Protein AF-A0A317IL65-F1 (afdb_monomer_lite)

Sequence (86 aa):
MTLRIDLPEEKTAALAAKARQRGLSAEQYARQVLEHDLESGAGAQPIWEVLVNNMKQVPVEDLAFVPKDAATQVDHYVYGAPKREP

Foldseek 3Di:
DDDDDDDDPVVQVVLQVVQVVVVHGSVVSVVVVVVCCVVVVPCPDPVVVVVVVVVVPDDVVNVVPQDPCCVVQVCCVPPVDPGPPD

Structure (mmCIF, N/CA/C/O backbone):
data_AF-A0A317IL65-F1
#
_entry.id   AF-A0A317IL65-F1
#
loop_
_atom_site.group_PDB
_atom_site.id
_atom_site.type_symbol
_atom_site.label_atom_id
_atom_site.label_alt_id
_atom_site.label_comp_id
_atom_site.label_asym_id
_atom_site.label_entity_id
_atom_site.label_seq_id
_atom_site.pdbx_PDB_ins_code
_atom_site.Cartn_x
_atom_site.Cartn_y
_atom_site.Cartn_z
_atom_site.occupancy
_atom_site.B_iso_or_equiv
_atom_site.auth_seq_id
_atom_site.auth_comp_id
_atom_site.auth_asym_id
_atom_site.auth_atom_id
_atom_site.pdbx_PDB_model_num
ATOM 1 N N . MET A 1 1 ? 2.217 -8.584 24.998 1.00 78.38 1 MET A N 1
ATOM 2 C CA . MET A 1 1 ? 1.669 -7.474 25.811 1.00 78.38 1 MET A CA 1
ATOM 3 C C . MET A 1 1 ? 0.154 -7.516 25.702 1.00 78.38 1 MET A C 1
ATOM 5 O O . MET A 1 1 ? -0.332 -7.778 24.610 1.00 78.38 1 MET A O 1
ATOM 9 N N . THR A 1 2 ? -0.576 -7.293 26.795 1.00 83.06 2 THR A N 1
ATOM 10 C CA . THR A 1 2 ? -2.050 -7.284 26.796 1.00 83.06 2 THR A CA 1
ATOM 11 C C . THR A 1 2 ? -2.538 -5.850 26.978 1.00 83.06 2 THR A C 1
ATOM 13 O O . THR A 1 2 ? -2.150 -5.200 27.945 1.00 83.06 2 THR A O 1
ATOM 16 N N . LEU A 1 3 ? -3.360 -5.358 26.048 1.00 85.25 3 LEU A N 1
ATOM 17 C CA . LEU A 1 3 ? -3.960 -4.021 26.072 1.00 85.25 3 LEU A CA 1
ATOM 18 C C . LEU A 1 3 ? -5.464 -4.155 26.337 1.00 85.25 3 LEU A C 1
ATOM 20 O O . LEU A 1 3 ? -6.127 -4.969 25.696 1.00 85.25 3 LEU A O 1
ATOM 24 N N . ARG A 1 4 ? -6.005 -3.362 27.266 1.00 91.31 4 ARG A N 1
ATOM 25 C CA . ARG A 1 4 ? -7.444 -3.301 27.556 1.00 91.31 4 ARG A CA 1
ATOM 26 C C . ARG A 1 4 ? -7.952 -1.906 27.208 1.00 91.31 4 ARG A C 1
ATOM 28 O O . ARG A 1 4 ? -7.394 -0.926 27.689 1.00 91.31 4 ARG A O 1
ATOM 35 N N . ILE A 1 5 ? -8.967 -1.833 26.350 1.00 88.06 5 ILE A N 1
ATOM 36 C CA . ILE A 1 5 ? -9.579 -0.581 25.894 1.00 88.06 5 ILE A CA 1
ATOM 37 C C . ILE A 1 5 ? -11.069 -0.663 26.206 1.00 88.06 5 ILE A C 1
ATOM 39 O O . ILE A 1 5 ? -11.759 -1.536 25.678 1.00 88.06 5 ILE A O 1
ATOM 43 N N . ASP A 1 6 ? -11.560 0.246 27.040 1.00 92.81 6 ASP A N 1
ATOM 44 C CA . ASP A 1 6 ? -12.989 0.379 27.298 1.00 92.81 6 ASP A CA 1
ATOM 45 C C . ASP A 1 6 ? -13.623 1.235 26.195 1.00 92.81 6 ASP A C 1
ATOM 47 O O . ASP A 1 6 ? -13.263 2.396 25.986 1.00 92.81 6 ASP A O 1
ATOM 51 N N . LEU A 1 7 ? -14.547 0.636 25.444 1.00 90.06 7 LEU A N 1
ATOM 52 C CA . LEU A 1 7 ? -15.246 1.281 24.336 1.00 90.06 7 LEU A CA 1
ATOM 53 C C . LEU A 1 7 ? -16.712 1.535 24.714 1.00 90.06 7 LEU A C 1
ATOM 55 O O . LEU A 1 7 ? -17.354 0.643 25.274 1.00 90.06 7 LEU A O 1
ATOM 59 N N . PRO A 1 8 ? -17.279 2.706 24.365 1.00 95.75 8 PRO A N 1
ATOM 60 C CA . PRO A 1 8 ? -18.718 2.929 24.440 1.00 95.75 8 PRO A CA 1
ATOM 61 C C . PRO A 1 8 ? -19.479 1.867 23.641 1.00 95.75 8 PRO A C 1
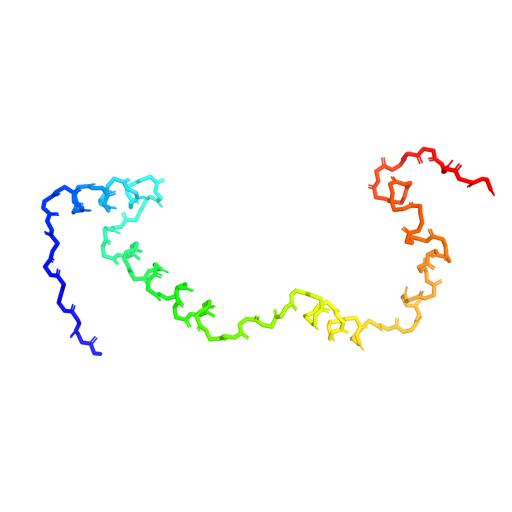ATOM 63 O O . PRO A 1 8 ? -19.012 1.434 22.585 1.00 95.75 8 PRO A O 1
ATOM 66 N N . GLU A 1 9 ? -20.673 1.496 24.103 1.00 91.81 9 GLU A N 1
ATOM 67 C CA . GLU A 1 9 ? -21.493 0.436 23.499 1.00 91.81 9 GLU A CA 1
ATOM 68 C C . GLU A 1 9 ? -21.725 0.646 21.993 1.00 91.81 9 GLU A C 1
ATOM 70 O O . GLU A 1 9 ? -21.581 -0.288 21.203 1.00 91.81 9 GLU A O 1
ATOM 75 N N . GLU A 1 10 ? -21.955 1.894 21.578 1.00 93.38 10 GLU A N 1
ATOM 76 C CA . GLU A 1 10 ? -22.098 2.284 20.172 1.00 93.38 10 GLU A CA 1
ATOM 77 C C . GLU A 1 10 ? -20.869 1.896 19.326 1.00 93.38 10 GLU A C 1
ATOM 79 O O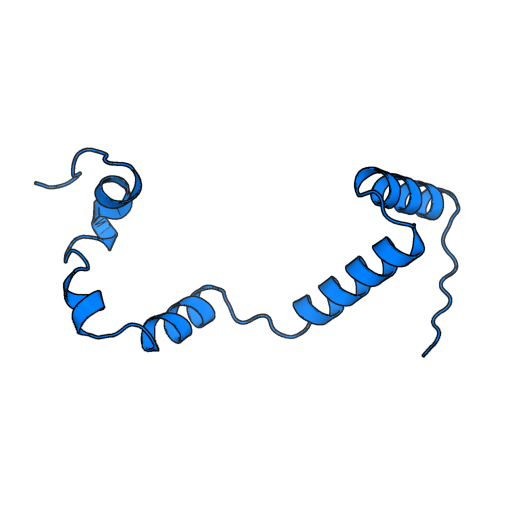 . GLU A 1 10 ? -20.994 1.311 18.246 1.00 93.38 10 GLU A O 1
ATOM 84 N N . LYS A 1 11 ? -19.657 2.159 19.832 1.00 92.44 11 LYS A N 1
ATOM 85 C CA . LYS A 1 11 ? -18.407 1.833 19.130 1.00 92.44 11 LYS A CA 1
ATOM 86 C C . LYS A 1 11 ? -18.148 0.329 19.114 1.00 92.44 11 LYS A C 1
ATOM 88 O O . LYS A 1 11 ? -17.648 -0.186 18.114 1.00 92.44 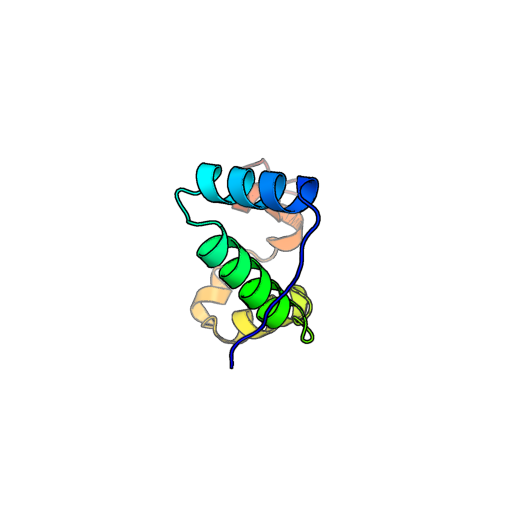11 LYS A O 1
ATOM 93 N N . THR A 1 12 ? -18.527 -0.379 20.175 1.00 92.00 12 THR A N 1
ATOM 94 C CA . THR A 1 12 ? -18.438 -1.844 20.256 1.00 92.00 12 THR A CA 1
ATOM 95 C C . THR A 1 12 ? -19.355 -2.511 19.228 1.00 92.00 12 THR A C 1
ATOM 97 O O . THR A 1 12 ? -18.925 -3.419 18.511 1.00 92.00 12 THR A O 1
ATOM 100 N N . ALA A 1 13 ? -20.588 -2.015 19.080 1.00 92.94 13 ALA A N 1
ATOM 101 C CA . ALA A 1 13 ? -21.530 -2.487 18.068 1.00 92.94 13 ALA A CA 1
ATOM 102 C C . ALA A 1 13 ? -21.018 -2.220 16.642 1.00 92.94 13 ALA A C 1
ATOM 104 O O . ALA A 1 13 ? -21.039 -3.119 15.796 1.00 92.94 13 ALA A O 1
ATOM 105 N N . ALA A 1 14 ? -20.490 -1.019 16.386 1.00 93.62 14 ALA A N 1
ATOM 106 C CA . ALA A 1 14 ? -19.913 -0.663 15.091 1.00 93.62 14 ALA A CA 1
ATOM 107 C C . ALA A 1 14 ? -18.696 -1.537 14.729 1.00 93.62 14 ALA A C 1
ATOM 109 O O . ALA A 1 14 ? -18.584 -2.006 13.594 1.00 93.62 14 ALA A O 1
ATOM 110 N N . LEU A 1 15 ? -17.801 -1.796 15.688 1.00 92.69 15 LEU A N 1
ATOM 111 C CA . LEU A 1 15 ? -16.647 -2.680 15.506 1.00 92.69 15 LEU A CA 1
ATOM 112 C C . LEU A 1 15 ? -17.093 -4.108 15.166 1.00 92.69 15 LEU A C 1
ATOM 114 O O . LEU A 1 15 ? -16.607 -4.689 14.197 1.00 92.69 15 LEU A O 1
ATOM 118 N N . ALA A 1 16 ? -18.054 -4.653 15.920 1.00 92.88 16 ALA A N 1
ATOM 119 C CA . ALA A 1 16 ? -18.590 -5.990 15.688 1.00 92.88 16 ALA A CA 1
ATOM 120 C C . ALA A 1 16 ? -19.275 -6.115 14.317 1.00 92.88 16 ALA A C 1
ATOM 122 O O . ALA A 1 16 ? -19.106 -7.127 13.637 1.00 92.88 16 ALA A O 1
ATOM 123 N N . ALA A 1 17 ? -20.009 -5.089 13.879 1.00 94.75 17 ALA A N 1
ATOM 124 C CA . ALA A 1 17 ? -20.623 -5.060 12.554 1.00 94.75 17 ALA A CA 1
ATOM 125 C C . ALA A 1 17 ? -19.569 -5.108 11.433 1.00 94.75 17 ALA A C 1
ATOM 127 O O . ALA A 1 17 ? -19.687 -5.921 10.515 1.00 94.75 17 ALA A O 1
ATOM 128 N N . LYS A 1 18 ? -18.504 -4.301 11.540 1.00 94.38 18 LYS A N 1
ATOM 129 C CA . LYS A 1 18 ? -17.390 -4.298 10.574 1.00 94.38 18 LYS A CA 1
ATOM 130 C C . LYS A 1 18 ? -16.640 -5.632 10.542 1.00 94.38 18 LYS A C 1
ATOM 132 O O . LYS A 1 18 ? -16.307 -6.118 9.464 1.00 94.38 18 LYS A O 1
ATOM 137 N N . ALA A 1 19 ? -16.423 -6.245 11.704 1.00 94.81 19 ALA A N 1
ATOM 138 C CA . ALA A 1 19 ? -15.821 -7.572 11.817 1.00 94.81 19 ALA A CA 1
ATOM 139 C C . ALA A 1 19 ? -16.660 -8.639 11.093 1.00 94.81 19 ALA A C 1
ATOM 141 O O . ALA A 1 19 ? -16.138 -9.381 10.261 1.00 94.81 19 ALA A O 1
ATOM 142 N N . ARG A 1 20 ? -17.979 -8.653 11.332 1.00 93.12 20 ARG A N 1
ATOM 143 C CA . ARG A 1 20 ? -18.911 -9.608 10.709 1.00 93.12 20 ARG A CA 1
ATOM 144 C C . ARG A 1 20 ? -18.940 -9.504 9.187 1.00 93.12 20 ARG A C 1
ATOM 146 O O . ARG A 1 20 ? -18.946 -10.535 8.526 1.00 93.12 20 ARG A O 1
ATOM 153 N N . GLN A 1 21 ? -18.898 -8.292 8.630 1.00 94.31 21 GLN A N 1
ATOM 154 C CA . GLN A 1 21 ? -18.827 -8.086 7.173 1.00 94.31 21 GLN A CA 1
ATOM 155 C C . GLN A 1 21 ? -17.587 -8.731 6.537 1.00 94.31 21 GLN A C 1
ATOM 157 O O . GLN A 1 21 ? -17.605 -9.063 5.357 1.00 94.31 21 GLN A O 1
ATOM 162 N N . ARG A 1 22 ? -16.517 -8.912 7.318 1.00 91.38 22 ARG A N 1
ATOM 163 C CA . ARG A 1 22 ? -15.254 -9.521 6.885 1.00 91.38 22 ARG A CA 1
ATOM 164 C C . ARG A 1 22 ? -15.107 -10.980 7.328 1.00 91.38 22 ARG A C 1
ATOM 166 O O . ARG A 1 22 ? -14.057 -11.567 7.101 1.00 91.38 22 ARG A O 1
ATOM 173 N N . GLY A 1 23 ? -16.127 -11.558 7.972 1.00 93.81 23 GLY A N 1
ATOM 174 C CA . GLY A 1 23 ? -16.071 -12.914 8.528 1.00 93.81 23 GLY A CA 1
ATOM 175 C C . GLY A 1 23 ? -15.095 -13.071 9.701 1.00 93.81 23 GLY A C 1
ATOM 176 O O . GLY A 1 23 ? -14.660 -14.183 9.985 1.00 93.81 23 GLY A O 1
ATOM 177 N N . LEU A 1 24 ? -14.733 -11.972 10.369 1.00 94.44 24 LEU A N 1
ATOM 178 C CA . LEU A 1 24 ? -13.766 -11.940 11.468 1.00 94.44 24 LEU A CA 1
ATOM 179 C C . LEU A 1 24 ? -14.464 -11.742 12.816 1.00 94.44 24 LEU A C 1
ATOM 181 O O . LEU A 1 24 ? -15.582 -11.224 12.893 1.00 94.44 24 LEU A O 1
ATOM 185 N N . SER A 1 25 ? -13.779 -12.098 13.903 1.00 94.50 25 SER A N 1
ATOM 186 C CA . SER A 1 25 ? -14.174 -11.661 15.243 1.00 94.50 25 SER A CA 1
ATOM 187 C C . SER A 1 25 ? -13.859 -10.173 15.452 1.00 94.50 25 SER A C 1
ATOM 189 O O . SER A 1 25 ? -12.985 -9.602 14.794 1.00 94.50 25 SER A O 1
ATOM 191 N N . ALA A 1 26 ? -14.553 -9.530 16.397 1.00 91.19 26 ALA A N 1
ATOM 192 C CA . ALA A 1 26 ? -14.297 -8.128 16.741 1.00 91.19 26 ALA A CA 1
ATOM 193 C C . ALA A 1 26 ? -12.849 -7.901 17.219 1.00 91.19 26 ALA A C 1
ATOM 195 O O . ALA A 1 26 ? -12.246 -6.886 16.879 1.00 91.19 26 ALA A O 1
ATOM 196 N N . GLU A 1 27 ? -12.272 -8.865 17.944 1.00 91.12 27 GLU A N 1
ATOM 197 C CA . GLU A 1 27 ? -10.878 -8.820 18.398 1.00 91.12 27 GLU A CA 1
ATOM 198 C C . GLU A 1 27 ? -9.891 -8.948 17.231 1.00 91.12 27 GLU A C 1
ATOM 200 O O . GLU A 1 27 ? -8.941 -8.175 17.144 1.00 91.12 27 GLU A O 1
ATOM 205 N N . GLN A 1 28 ? -10.122 -9.889 16.309 1.00 92.69 28 GLN A N 1
ATOM 206 C CA . GLN A 1 28 ? -9.272 -10.065 15.127 1.00 92.69 28 GLN A CA 1
ATOM 207 C C . GLN A 1 28 ? -9.281 -8.814 14.252 1.00 92.69 28 GLN A C 1
ATOM 209 O O . GLN A 1 28 ? -8.232 -8.368 13.796 1.00 92.69 28 GLN A O 1
ATOM 214 N N . TYR A 1 29 ? -10.459 -8.221 14.058 1.00 93.62 29 TYR A N 1
ATOM 215 C CA . TYR A 1 29 ? -10.582 -6.976 13.315 1.00 93.62 29 TYR A CA 1
ATOM 216 C C . TYR A 1 29 ? -9.879 -5.814 14.032 1.00 93.62 29 TYR A C 1
ATOM 218 O O . TYR A 1 29 ? -9.155 -5.059 13.390 1.00 93.62 29 TYR A O 1
ATOM 226 N N . ALA A 1 30 ? -10.015 -5.697 15.358 1.00 92.25 30 ALA A N 1
ATOM 227 C CA . ALA A 1 30 ? -9.292 -4.688 16.134 1.00 92.25 30 ALA A CA 1
ATOM 228 C C . ALA A 1 30 ? -7.768 -4.857 16.035 1.00 92.25 30 ALA A C 1
ATOM 230 O O . ALA A 1 30 ? -7.055 -3.867 15.885 1.00 92.25 30 ALA A O 1
ATOM 231 N N . ARG A 1 31 ? -7.273 -6.101 16.065 1.00 91.56 31 ARG A N 1
ATOM 232 C CA . ARG A 1 31 ? -5.851 -6.411 15.884 1.00 91.56 31 ARG A CA 1
ATOM 233 C C . ARG A 1 31 ? -5.354 -5.993 14.502 1.00 91.56 31 ARG A C 1
ATOM 235 O O . ARG A 1 31 ? -4.358 -5.291 14.438 1.00 91.56 31 ARG A O 1
ATOM 242 N N . GLN A 1 32 ? -6.080 -6.326 13.435 1.00 91.50 32 GLN A N 1
ATOM 243 C CA . GLN A 1 32 ? -5.717 -5.908 12.074 1.00 91.50 32 GLN A CA 1
ATOM 244 C C . GLN A 1 32 ? -5.683 -4.388 11.913 1.00 91.50 32 GLN A C 1
ATOM 246 O O . GLN A 1 32 ? -4.820 -3.862 11.222 1.00 91.50 32 GLN A O 1
ATOM 251 N N . VAL A 1 33 ? -6.627 -3.675 12.533 1.00 90.88 33 VAL A N 1
ATOM 252 C CA . VAL A 1 33 ? -6.641 -2.207 12.499 1.00 90.88 33 VAL A CA 1
ATOM 253 C C . VAL A 1 33 ? -5.413 -1.639 13.212 1.00 90.88 33 VAL A C 1
ATOM 255 O O . VAL A 1 33 ? -4.783 -0.733 12.679 1.00 90.88 33 VAL A O 1
ATOM 258 N N . LEU A 1 34 ? -5.058 -2.182 14.380 1.00 90.06 34 LEU A N 1
ATOM 259 C CA . LEU A 1 34 ? -3.856 -1.783 15.116 1.00 90.06 34 LEU A CA 1
ATOM 260 C C . LEU A 1 34 ? -2.572 -2.109 14.344 1.00 90.06 34 LEU A C 1
ATOM 262 O O . LEU A 1 34 ? -1.696 -1.260 14.261 1.00 90.06 34 LEU A O 1
ATOM 266 N N . GLU A 1 35 ? -2.462 -3.308 13.769 1.00 88.12 35 GLU A N 1
ATOM 267 C CA . GLU A 1 35 ? -1.318 -3.717 12.943 1.00 88.12 35 GLU A CA 1
ATOM 268 C C . GLU A 1 35 ? -1.165 -2.796 11.734 1.00 88.12 35 GLU A C 1
ATOM 270 O O . GLU A 1 35 ? -0.102 -2.218 11.545 1.00 88.12 35 GLU A O 1
ATOM 275 N N . HIS A 1 36 ? -2.247 -2.561 10.989 1.00 84.50 36 HIS A N 1
ATOM 276 C CA . HIS A 1 36 ? -2.227 -1.656 9.846 1.00 84.50 36 HIS A CA 1
ATOM 277 C C . HIS A 1 36 ? -1.808 -0.240 10.247 1.00 84.50 36 HIS A C 1
ATOM 279 O O . HIS A 1 36 ? -1.028 0.381 9.536 1.00 84.50 36 HIS A O 1
ATOM 285 N N . ASP A 1 37 ? -2.323 0.302 11.352 1.00 84.62 37 ASP A N 1
ATOM 286 C CA . ASP A 1 37 ? -1.965 1.649 11.809 1.00 84.62 37 ASP A CA 1
ATOM 287 C C . ASP A 1 37 ? -0.497 1.736 12.251 1.00 84.62 37 ASP A C 1
ATOM 289 O O . ASP A 1 37 ? 0.190 2.693 11.912 1.00 84.62 37 ASP A O 1
ATOM 293 N N . LEU A 1 38 ? 0.023 0.706 12.923 1.00 82.81 38 LEU A N 1
ATOM 294 C CA . LEU A 1 38 ? 1.430 0.634 13.325 1.00 82.81 38 LEU A CA 1
ATOM 295 C C . LEU A 1 38 ? 2.378 0.432 12.133 1.00 82.81 38 LEU A C 1
ATOM 297 O O . LEU A 1 38 ? 3.475 0.988 12.130 1.00 82.81 38 LEU A O 1
ATOM 301 N N . GLU A 1 39 ? 1.959 -0.320 11.115 1.00 77.69 39 GLU A N 1
ATOM 302 C CA . GLU A 1 39 ? 2.700 -0.506 9.861 1.00 77.69 39 GLU A CA 1
ATOM 303 C C . GLU A 1 39 ? 2.620 0.734 8.957 1.00 77.69 39 GLU A C 1
ATOM 305 O O . GLU A 1 39 ? 3.581 1.067 8.266 1.00 77.69 39 GLU A O 1
ATOM 310 N N . SER A 1 40 ? 1.496 1.455 8.990 1.00 67.31 40 SER A N 1
ATOM 311 C CA . SER A 1 40 ? 1.274 2.675 8.198 1.00 67.31 40 SER A CA 1
ATOM 312 C C . SER A 1 40 ? 1.821 3.938 8.872 1.00 67.31 40 SER A C 1
ATOM 314 O O . SER A 1 40 ? 2.089 4.933 8.200 1.00 67.31 40 SER A O 1
ATOM 316 N N . GLY A 1 41 ? 1.965 3.922 10.199 1.00 55.31 41 GLY A N 1
ATOM 317 C CA . GLY A 1 41 ? 2.201 5.091 11.050 1.00 55.31 41 GLY A CA 1
ATOM 318 C C . GLY A 1 41 ? 3.659 5.524 11.198 1.00 55.31 41 GLY A C 1
ATOM 319 O O . GLY A 1 41 ? 3.928 6.560 11.807 1.00 55.31 41 GLY A O 1
ATOM 320 N N . ALA A 1 42 ? 4.612 4.791 10.628 1.00 52.56 42 ALA A N 1
ATOM 321 C CA . ALA A 1 42 ? 6.022 5.160 10.657 1.00 52.56 42 ALA A CA 1
ATOM 322 C C . ALA A 1 42 ? 6.516 5.483 9.245 1.00 52.56 42 ALA A C 1
ATOM 324 O O . ALA A 1 42 ? 7.060 4.623 8.565 1.00 52.56 42 ALA A O 1
ATOM 325 N N . GLY A 1 43 ? 6.333 6.732 8.805 1.00 56.91 43 GLY A N 1
ATOM 326 C CA . GLY A 1 43 ? 7.073 7.271 7.661 1.00 56.91 43 GLY A CA 1
ATOM 327 C C . GLY A 1 43 ? 7.002 6.409 6.402 1.00 56.91 43 GLY A C 1
ATOM 328 O O . GLY A 1 43 ? 8.044 6.150 5.801 1.00 56.91 43 GLY A O 1
ATOM 329 N N . ALA A 1 44 ? 5.800 5.952 6.023 1.00 65.81 44 ALA A N 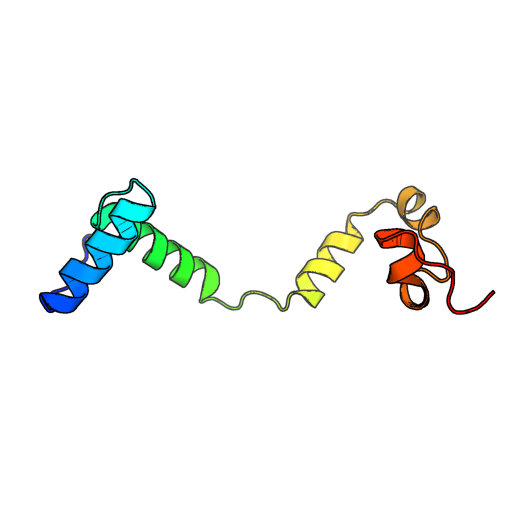1
ATOM 330 C CA . ALA A 1 44 ? 5.598 5.296 4.739 1.00 65.81 44 ALA A CA 1
ATOM 331 C C . ALA A 1 44 ? 6.193 6.210 3.665 1.00 65.81 44 ALA A C 1
ATOM 333 O O . ALA A 1 44 ? 5.722 7.337 3.470 1.00 65.81 44 ALA A O 1
ATOM 334 N N . GLN A 1 45 ? 7.295 5.761 3.057 1.00 71.94 45 GLN A N 1
ATOM 335 C CA . GLN A 1 45 ? 7.999 6.551 2.061 1.00 71.94 45 GLN A CA 1
ATOM 336 C C . GLN A 1 45 ? 6.986 6.992 1.012 1.00 71.94 45 GLN A C 1
ATOM 338 O O . GLN A 1 45 ? 6.098 6.206 0.652 1.00 71.94 45 GLN A O 1
ATOM 343 N N . PRO A 1 46 ? 7.085 8.229 0.516 1.00 85.00 46 PRO A N 1
ATOM 344 C CA . PRO A 1 46 ? 6.207 8.653 -0.545 1.00 85.00 46 PRO A CA 1
ATOM 345 C C . PRO A 1 46 ? 6.186 7.637 -1.686 1.00 85.00 46 PRO A C 1
ATOM 347 O O . PRO A 1 46 ? 7.227 7.088 -2.051 1.00 85.00 46 PRO A O 1
ATOM 350 N N . ILE A 1 47 ? 5.012 7.393 -2.271 1.00 84.44 47 ILE A N 1
ATOM 351 C CA . ILE A 1 47 ? 4.853 6.337 -3.283 1.00 84.44 47 ILE A CA 1
ATOM 352 C C . ILE A 1 47 ? 5.844 6.489 -4.450 1.00 84.44 47 ILE A C 1
ATOM 354 O O . ILE A 1 47 ? 6.300 5.495 -5.007 1.00 84.44 47 ILE A O 1
ATOM 358 N N . TRP A 1 48 ? 6.257 7.719 -4.776 1.00 85.25 48 TRP A N 1
ATOM 359 C CA . TRP A 1 48 ? 7.281 7.976 -5.789 1.00 85.25 48 TRP A CA 1
ATOM 360 C C . TRP A 1 48 ? 8.678 7.471 -5.395 1.00 85.25 48 TRP A C 1
ATOM 362 O O . TRP A 1 48 ? 9.398 6.981 -6.259 1.00 85.25 48 TRP A O 1
ATOM 372 N N . GLU A 1 49 ? 9.069 7.530 -4.119 1.00 89.50 49 GLU A N 1
ATOM 373 C CA . GLU A 1 49 ? 10.340 6.963 -3.645 1.00 89.50 49 GLU A CA 1
ATOM 374 C C . GLU A 1 49 ? 10.325 5.438 -3.715 1.00 89.50 49 GLU A C 1
ATOM 376 O O . GLU A 1 49 ? 11.312 4.827 -4.129 1.00 89.50 49 GLU A O 1
ATOM 381 N N . VAL A 1 50 ? 9.188 4.828 -3.369 1.00 89.06 50 VAL A N 1
ATOM 382 C CA . VAL A 1 50 ? 8.982 3.381 -3.494 1.00 89.06 50 VAL A CA 1
ATOM 383 C C . VAL A 1 50 ? 9.120 2.956 -4.956 1.00 89.06 50 VAL A C 1
ATOM 385 O O . VAL A 1 50 ? 9.894 2.052 -5.266 1.00 89.06 50 VAL A O 1
ATOM 388 N N . LEU A 1 51 ? 8.434 3.648 -5.872 1.00 90.50 51 LEU A N 1
ATOM 389 C CA . LEU A 1 51 ? 8.505 3.368 -7.308 1.00 90.50 51 LEU A CA 1
ATOM 390 C C . LEU A 1 51 ? 9.931 3.532 -7.851 1.00 90.50 51 LEU A C 1
ATOM 392 O O . LEU A 1 51 ? 10.432 2.624 -8.508 1.00 90.50 51 LEU A O 1
ATOM 396 N N . VAL A 1 52 ? 10.619 4.636 -7.539 1.00 91.25 52 VAL A N 1
ATOM 397 C CA . VAL A 1 52 ? 12.005 4.870 -7.988 1.00 91.25 52 VAL A CA 1
ATOM 398 C C . VAL A 1 52 ? 12.954 3.792 -7.465 1.00 91.25 52 VAL A C 1
ATOM 400 O O . VAL A 1 52 ? 13.813 3.320 -8.209 1.00 91.25 52 VAL A O 1
ATOM 403 N N . ASN A 1 53 ? 12.812 3.375 -6.206 1.00 92.19 53 ASN A N 1
ATOM 404 C CA . ASN A 1 53 ? 13.646 2.316 -5.644 1.00 92.19 53 ASN A CA 1
ATOM 405 C C . ASN A 1 53 ? 13.382 0.955 -6.293 1.00 92.19 53 ASN A C 1
ATOM 407 O O . ASN A 1 53 ? 14.338 0.235 -6.577 1.00 92.19 53 ASN A O 1
ATOM 411 N N . ASN A 1 54 ? 12.124 0.629 -6.589 1.00 91.19 54 ASN A N 1
ATOM 412 C CA . ASN A 1 54 ? 11.774 -0.611 -7.280 1.00 91.19 54 ASN A CA 1
ATOM 413 C C . ASN A 1 54 ? 12.302 -0.628 -8.721 1.00 91.19 54 ASN A C 1
ATOM 415 O O . ASN A 1 54 ? 12.847 -1.637 -9.159 1.00 91.19 54 ASN A O 1
ATOM 419 N N . MET A 1 55 ? 12.234 0.501 -9.436 1.00 92.12 55 MET A N 1
ATOM 420 C CA . MET A 1 55 ? 12.727 0.602 -10.816 1.00 92.12 55 MET A CA 1
ATOM 421 C C . MET A 1 55 ? 14.238 0.350 -10.948 1.00 92.12 55 MET A C 1
ATOM 423 O O . MET A 1 55 ? 14.683 -0.064 -12.013 1.00 92.12 55 MET A O 1
ATOM 427 N N . LYS A 1 56 ? 15.034 0.522 -9.879 1.00 93.06 56 LYS A N 1
ATOM 428 C CA . LYS A 1 56 ? 16.471 0.165 -9.872 1.00 93.06 56 LYS A CA 1
ATOM 429 C C . LYS A 1 56 ? 16.723 -1.337 -10.033 1.00 93.06 56 LYS A C 1
ATOM 431 O O . LYS A 1 56 ? 17.835 -1.721 -10.374 1.00 93.06 56 LYS A O 1
ATOM 436 N N . GLN A 1 57 ? 15.729 -2.170 -9.730 1.00 93.88 57 GLN A N 1
ATOM 437 C CA . GLN A 1 57 ? 15.827 -3.627 -9.832 1.00 93.88 57 GLN A CA 1
ATOM 438 C C . GLN A 1 57 ? 15.427 -4.143 -11.219 1.00 93.88 57 GLN A C 1
ATOM 440 O O . GLN A 1 57 ? 15.583 -5.331 -11.484 1.00 93.88 57 GLN A O 1
ATOM 445 N N . VAL A 1 58 ? 14.908 -3.275 -12.095 1.00 92.50 58 VAL A N 1
ATOM 446 C CA . VAL A 1 58 ? 14.515 -3.653 -13.455 1.00 92.50 58 VAL A CA 1
ATOM 447 C C . VAL A 1 58 ? 15.776 -3.785 -14.321 1.00 92.50 58 VAL A C 1
ATOM 449 O O . VAL A 1 58 ? 16.553 -2.827 -14.396 1.00 92.50 58 VAL A O 1
ATOM 452 N N . PRO A 1 59 ? 15.997 -4.938 -14.976 1.00 96.19 59 PRO A N 1
ATOM 453 C CA . PRO A 1 59 ? 17.116 -5.131 -15.893 1.00 96.19 59 PRO A CA 1
ATOM 454 C C . PRO A 1 59 ? 17.113 -4.130 -17.060 1.00 96.19 59 PRO A C 1
ATOM 456 O O . PRO A 1 59 ? 16.064 -3.663 -17.508 1.00 96.19 59 PRO A O 1
ATOM 459 N N . VAL A 1 60 ? 18.295 -3.792 -17.584 1.00 92.25 60 VAL A N 1
ATOM 460 C CA . VAL A 1 60 ? 18.429 -2.786 -18.657 1.00 92.25 60 VAL A CA 1
ATOM 461 C C . VAL A 1 60 ? 17.805 -3.260 -19.971 1.00 92.25 60 VAL A C 1
ATOM 463 O O . VAL A 1 60 ? 17.273 -2.456 -20.734 1.00 92.25 60 VAL A O 1
ATOM 466 N N . GLU A 1 61 ? 17.836 -4.565 -20.21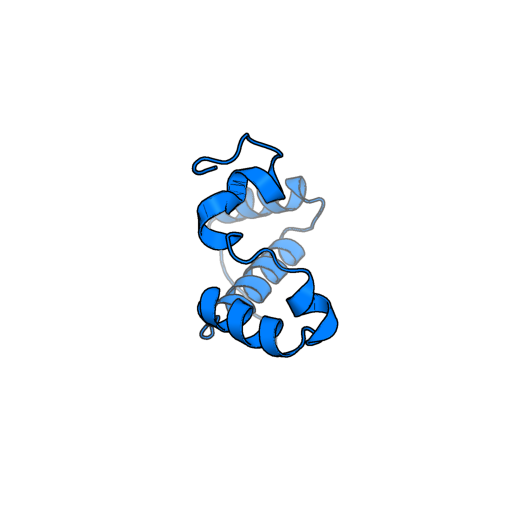5 1.00 95.12 61 GLU A N 1
ATOM 467 C CA . GLU A 1 61 ? 17.171 -5.225 -21.329 1.00 95.12 61 GLU A CA 1
ATOM 468 C C . GLU A 1 61 ? 15.652 -5.027 -21.283 1.00 95.12 61 GLU A C 1
ATOM 470 O O . GLU A 1 61 ? 15.053 -4.732 -22.313 1.00 95.12 61 GLU A O 1
ATOM 475 N N . ASP A 1 62 ? 15.047 -5.074 -20.094 1.00 93.06 62 ASP A N 1
ATOM 476 C CA . ASP A 1 62 ? 13.613 -4.849 -19.906 1.00 93.06 62 ASP A CA 1
ATOM 477 C C . ASP A 1 62 ? 13.266 -3.366 -20.085 1.00 93.06 62 ASP A C 1
ATOM 479 O O . ASP A 1 62 ? 12.278 -3.016 -20.735 1.00 93.06 62 ASP A O 1
ATOM 483 N N . LEU A 1 63 ? 14.128 -2.472 -19.588 1.00 90.19 63 LEU A N 1
ATOM 484 C CA . LEU A 1 63 ? 13.989 -1.029 -19.802 1.00 90.19 63 LEU A CA 1
ATOM 485 C C . LEU A 1 63 ? 14.079 -0.643 -21.285 1.00 90.19 63 LEU A C 1
ATOM 487 O O . LEU A 1 63 ? 13.456 0.336 -21.693 1.00 90.19 63 LEU A O 1
ATOM 491 N N . ALA A 1 64 ? 14.805 -1.407 -22.105 1.00 92.69 64 ALA A N 1
ATOM 492 C CA . ALA A 1 64 ? 14.912 -1.152 -23.540 1.00 92.69 64 ALA A CA 1
ATOM 493 C C . ALA A 1 64 ? 13.587 -1.372 -24.293 1.00 92.69 64 ALA A C 1
ATOM 495 O O . ALA A 1 64 ? 13.402 -0.803 -25.371 1.00 92.69 64 ALA A O 1
ATOM 496 N N . PHE A 1 65 ? 12.656 -2.149 -23.728 1.00 92.69 65 PHE A N 1
ATOM 497 C CA . PHE A 1 65 ? 11.313 -2.317 -24.287 1.00 92.69 65 PHE A CA 1
ATOM 498 C C . PHE A 1 65 ? 10.363 -1.168 -23.931 1.00 92.69 65 PHE A C 1
ATOM 500 O O . PHE A 1 65 ? 9.287 -1.073 -24.523 1.00 92.69 65 PHE A O 1
ATOM 507 N N . VAL A 1 66 ? 10.735 -0.282 -22.997 1.00 91.44 66 VAL A N 1
ATOM 508 C CA . VAL A 1 66 ? 9.902 0.867 -22.628 1.00 91.44 66 VAL A CA 1
ATOM 509 C C . VAL A 1 66 ? 9.860 1.860 -23.795 1.00 91.44 66 VAL A C 1
ATOM 511 O O . VAL A 1 66 ? 10.907 2.344 -24.238 1.00 91.44 66 VAL A O 1
ATOM 514 N N . PRO A 1 67 ? 8.665 2.215 -24.298 1.00 93.75 67 PRO A N 1
ATOM 515 C CA . PRO A 1 67 ? 8.551 3.195 -25.365 1.00 93.75 67 PRO A CA 1
ATOM 516 C C . PRO A 1 67 ? 9.111 4.560 -24.952 1.00 93.75 67 PRO A C 1
ATOM 518 O O . PRO A 1 67 ? 8.858 5.044 -23.849 1.00 93.75 67 PRO A O 1
ATOM 521 N N . LYS A 1 68 ? 9.822 5.232 -25.866 1.00 92.19 68 LYS A N 1
ATOM 522 C CA . LYS A 1 68 ? 10.403 6.566 -25.608 1.00 92.19 68 LYS A CA 1
ATOM 523 C C . LYS A 1 68 ? 9.353 7.619 -25.241 1.00 92.19 68 LYS A C 1
ATOM 525 O O . LYS A 1 68 ? 9.654 8.565 -24.524 1.00 92.19 68 LYS A O 1
ATOM 530 N N . ASP A 1 69 ? 8.135 7.452 -25.743 1.00 94.25 69 ASP A N 1
ATOM 531 C CA . ASP A 1 69 ? 6.983 8.328 -25.543 1.00 94.25 69 ASP A CA 1
ATOM 532 C C . ASP A 1 69 ? 6.004 7.796 -24.479 1.00 94.25 69 ASP A C 1
ATOM 534 O O . ASP A 1 69 ? 4.901 8.325 -24.353 1.00 94.25 69 ASP A O 1
ATOM 538 N N . ALA A 1 70 ? 6.384 6.779 -23.691 1.00 91.88 70 ALA A N 1
ATOM 539 C CA . ALA A 1 70 ? 5.487 6.104 -22.748 1.00 91.88 70 ALA A CA 1
ATOM 540 C C . ALA A 1 70 ? 4.829 7.055 -21.737 1.00 91.88 70 ALA A C 1
ATOM 542 O O . ALA A 1 70 ? 3.646 6.909 -21.441 1.00 91.88 70 ALA A O 1
ATOM 543 N N . ALA A 1 71 ? 5.569 8.051 -21.240 1.00 92.00 71 ALA A N 1
ATOM 544 C CA . ALA A 1 71 ? 5.035 9.030 -20.293 1.00 92.00 71 ALA A CA 1
ATOM 545 C C . ALA A 1 71 ? 3.981 9.952 -20.934 1.00 92.00 71 ALA A C 1
ATOM 547 O O . ALA A 1 71 ? 2.953 10.238 -20.325 1.00 92.00 71 ALA A O 1
ATOM 548 N N . THR A 1 72 ? 4.210 10.389 -22.174 1.00 94.88 72 THR A N 1
ATOM 549 C CA . THR A 1 72 ? 3.295 11.278 -22.910 1.00 94.88 72 THR A CA 1
ATOM 550 C C . THR A 1 72 ? 2.068 10.526 -23.436 1.00 94.88 72 THR A C 1
ATOM 552 O O . THR A 1 72 ? 0.978 11.091 -23.524 1.00 94.88 72 THR A O 1
ATOM 555 N N . GLN A 1 73 ? 2.234 9.241 -23.762 1.00 95.38 73 GLN A N 1
ATOM 556 C CA . GLN A 1 73 ? 1.250 8.399 -24.449 1.00 95.38 73 GLN A CA 1
ATOM 557 C C . GLN A 1 73 ? 0.732 7.259 -23.558 1.00 95.38 73 GLN A C 1
ATOM 559 O O . GLN A 1 73 ? 0.399 6.183 -24.052 1.00 95.38 73 GLN A O 1
ATOM 564 N N . VAL A 1 74 ? 0.668 7.466 -22.238 1.00 94.75 74 VAL A N 1
ATOM 565 C CA . VAL A 1 74 ? 0.315 6.407 -21.274 1.00 94.75 74 VAL A CA 1
ATOM 566 C C . VAL A 1 74 ? -1.006 5.709 -21.618 1.00 94.75 74 VAL A C 1
ATOM 568 O O . VAL A 1 74 ? -1.082 4.485 -21.577 1.00 94.75 74 VAL A O 1
ATOM 571 N N . ASP A 1 75 ? -2.016 6.458 -22.067 1.00 95.31 75 ASP A N 1
ATOM 572 C CA . ASP A 1 75 ? -3.324 5.891 -22.410 1.00 95.31 75 ASP A CA 1
ATOM 573 C C . ASP A 1 75 ? -3.261 4.944 -23.615 1.00 95.31 75 ASP A C 1
ATOM 575 O O . ASP A 1 75 ? -4.016 3.975 -23.688 1.00 95.31 75 ASP A O 1
ATOM 579 N N . HIS A 1 76 ? -2.350 5.202 -24.555 1.00 95.56 76 HIS A N 1
ATOM 580 C CA . HIS A 1 76 ? -2.143 4.331 -25.705 1.00 95.56 76 HIS A CA 1
ATOM 581 C C . HIS A 1 76 ? -1.581 2.978 -25.267 1.00 95.56 76 HIS A C 1
ATOM 583 O O . HIS A 1 76 ? -2.097 1.939 -25.669 1.00 95.56 76 HIS A O 1
ATOM 589 N N . TYR A 1 77 ? -0.568 2.982 -24.400 1.00 93.25 77 TYR A N 1
ATOM 590 C CA . TYR A 1 77 ? 0.102 1.752 -23.978 1.00 93.25 77 TYR A CA 1
ATOM 591 C C . TYR A 1 77 ? -0.655 0.978 -22.894 1.00 93.25 77 TYR A C 1
ATOM 593 O O . TYR A 1 77 ? -0.552 -0.244 -22.846 1.00 93.25 77 TYR A O 1
ATOM 601 N N . VAL A 1 78 ? -1.423 1.662 -22.041 1.00 95.00 78 VAL A N 1
ATOM 602 C CA . VAL A 1 78 ? -2.189 1.019 -20.961 1.00 95.00 78 VAL A CA 1
ATOM 603 C C . VAL A 1 78 ? -3.585 0.608 -21.426 1.00 95.00 78 VAL A C 1
ATOM 605 O O . VAL A 1 78 ? -4.047 -0.478 -21.083 1.00 95.00 78 VAL A O 1
ATOM 608 N N . TYR A 1 79 ? -4.259 1.451 -22.214 1.00 95.69 79 TYR A N 1
ATOM 609 C CA . TYR A 1 79 ? -5.666 1.251 -22.576 1.00 95.69 79 TYR A CA 1
ATOM 610 C C . TYR A 1 79 ? -5.899 1.029 -24.076 1.00 95.69 79 TYR A C 1
ATOM 612 O O . TYR A 1 79 ? -7.032 0.765 -24.474 1.00 95.69 79 TYR A O 1
ATOM 620 N N . GLY A 1 80 ? -4.869 1.131 -24.922 1.00 95.06 80 GLY A N 1
ATOM 621 C CA . GLY A 1 80 ? -5.013 0.982 -26.374 1.00 95.06 80 GLY A CA 1
ATOM 622 C C . GLY A 1 80 ? -5.648 2.191 -27.067 1.00 95.06 80 GLY A C 1
ATOM 623 O O . GLY A 1 80 ? -6.105 2.071 -28.204 1.00 95.06 80 GLY A O 1
ATOM 624 N N . ALA A 1 81 ? -5.707 3.352 -26.406 1.00 95.75 81 ALA A N 1
ATOM 625 C CA . ALA A 1 81 ? -6.220 4.57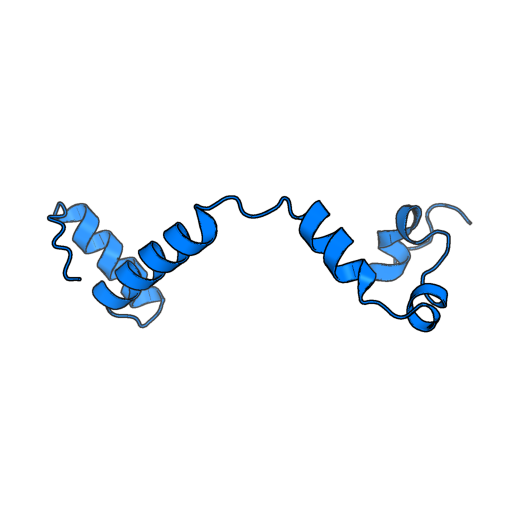8 -27.014 1.00 95.75 81 ALA A CA 1
ATOM 626 C C . ALA A 1 81 ? -5.366 5.002 -28.231 1.00 95.75 81 ALA A C 1
ATOM 628 O O . ALA A 1 81 ? -4.179 4.676 -28.289 1.00 95.75 81 ALA A O 1
ATOM 629 N N . PRO A 1 82 ? -5.907 5.751 -29.208 1.00 95.44 82 PRO A N 1
ATOM 630 C CA . PRO A 1 82 ? -5.087 6.348 -30.261 1.00 95.44 82 PRO A CA 1
ATOM 631 C C . PRO A 1 82 ? -3.989 7.246 -29.671 1.00 95.44 82 PRO A C 1
ATOM 633 O O . PRO A 1 82 ? -4.215 7.919 -28.663 1.00 95.44 82 PRO A O 1
ATOM 636 N N . LYS A 1 83 ? -2.809 7.282 -30.305 1.00 92.88 83 LYS A N 1
ATOM 637 C CA . LYS A 1 83 ? -1.738 8.198 -29.895 1.00 92.88 83 LYS A CA 1
ATOM 638 C C . LYS A 1 83 ? -2.202 9.651 -30.035 1.00 92.88 83 LYS A C 1
ATOM 640 O O . LYS A 1 83 ? -2.796 10.019 -31.046 1.00 92.88 83 LYS A O 1
ATOM 645 N N . ARG A 1 84 ? -1.921 10.466 -29.015 1.00 89.31 84 ARG A N 1
ATOM 646 C CA . ARG A 1 84 ? -2.262 11.899 -28.983 1.00 89.31 84 ARG A CA 1
ATOM 647 C C . ARG A 1 84 ? -1.440 12.686 -29.999 1.00 89.31 84 ARG A C 1
ATOM 649 O O . ARG A 1 84 ? -1.967 13.562 -30.673 1.00 89.31 84 ARG A O 1
ATOM 656 N N . GLU A 1 85 ? -0.167 12.329 -30.115 1.00 80.88 85 GLU A N 1
ATOM 657 C CA . GLU A 1 85 ? 0.767 12.848 -31.114 1.00 80.88 85 GLU A CA 1
ATOM 658 C C . GLU A 1 85 ? 1.239 11.700 -32.030 1.00 80.88 85 GLU A C 1
ATOM 660 O O . GLU A 1 85 ? 1.522 10.615 -31.507 1.00 80.88 85 GLU A O 1
ATOM 665 N N . PRO A 1 86 ? 1.258 11.889 -33.363 1.00 65.00 86 PRO A N 1
ATOM 666 C CA . PRO A 1 86 ? 1.696 10.875 -34.324 1.00 65.00 86 PRO A CA 1
ATOM 667 C C . PRO A 1 86 ? 3.211 10.634 -34.311 1.00 65.00 86 PRO A C 1
ATOM 669 O O . PRO A 1 86 ? 3.976 11.608 -34.126 1.00 65.00 86 PRO A O 1
#

pLDDT: mean 89.03, std 9.07, range [52.56, 96.19]

Secondary structure (DSSP, 8-state):
--------HHHHHHHHHHHHHTT--HHHHHHHHHHHHHHHTTT---HHHHHHHHHTTS-HHHHTTS-TTTTTTHHHHHH-PPPS--

Radius of gyration: 22.69 Å; chains: 1; bounding box: 40×26×62 Å